Protein AF-A0AAN6HC34-F1 (afdb_monomer_lite)

Structure (mmCIF, N/CA/C/O backbone):
data_AF-A0AAN6HC34-F1
#
_entry.id   AF-A0AAN6HC34-F1
#
loop_
_atom_site.group_PDB
_atom_site.id
_atom_site.type_symbol
_atom_site.label_atom_id
_atom_site.label_alt_id
_atom_site.label_comp_id
_atom_site.label_asym_id
_atom_site.label_entity_id
_atom_site.label_seq_id
_atom_site.pdbx_PDB_ins_code
_atom_site.Cartn_x
_atom_site.Cartn_y
_atom_site.Cartn_z
_atom_site.occupancy
_atom_site.B_iso_or_equiv
_atom_site.auth_seq_id
_atom_site.auth_comp_id
_atom_site.auth_asym_id
_atom_site.auth_atom_id
_atom_site.pdbx_PDB_model_num
ATOM 1 N N . MET A 1 1 ? 6.835 -13.360 6.615 1.00 49.88 1 MET A N 1
ATOM 2 C CA . MET A 1 1 ? 6.034 -12.212 7.095 1.00 49.88 1 MET A CA 1
ATOM 3 C C . MET A 1 1 ? 6.650 -10.932 6.540 1.00 49.88 1 MET A C 1
ATOM 5 O O . MET A 1 1 ? 7.869 -10.906 6.389 1.00 49.88 1 MET A O 1
ATOM 9 N N . LEU A 1 2 ? 5.850 -9.928 6.162 1.00 70.50 2 LEU A N 1
ATOM 10 C CA . LEU A 1 2 ? 6.369 -8.620 5.730 1.00 70.50 2 LEU A CA 1
ATOM 11 C C . LEU A 1 2 ? 7.105 -7.958 6.908 1.00 70.50 2 LEU A C 1
ATOM 13 O O . LEU A 1 2 ? 6.666 -8.105 8.046 1.00 70.50 2 LEU A O 1
ATOM 17 N N . LYS A 1 3 ? 8.223 -7.267 6.662 1.00 84.31 3 LYS A N 1
ATOM 18 C CA . LYS A 1 3 ? 8.920 -6.521 7.721 1.00 84.31 3 LYS A CA 1
ATOM 19 C C . LYS A 1 3 ? 8.107 -5.272 8.084 1.00 84.31 3 LYS A C 1
ATOM 21 O O . LYS A 1 3 ? 7.699 -4.542 7.188 1.00 84.31 3 LYS A O 1
ATOM 26 N N . SER A 1 4 ? 7.914 -5.030 9.379 1.00 84.62 4 SER A N 1
ATOM 27 C CA . SER A 1 4 ? 7.157 -3.889 9.925 1.00 84.62 4 SER A CA 1
ATOM 28 C C . SER A 1 4 ? 8.043 -2.768 10.491 1.00 84.62 4 SER A C 1
ATOM 30 O O . SER A 1 4 ? 7.539 -1.798 11.044 1.00 84.62 4 SER A O 1
ATOM 32 N N . THR A 1 5 ? 9.368 -2.892 10.383 1.00 90.44 5 THR A N 1
ATOM 33 C CA . THR A 1 5 ? 10.340 -1.931 10.929 1.00 90.44 5 THR A CA 1
ATOM 34 C C . THR A 1 5 ? 11.443 -1.689 9.911 1.00 90.44 5 THR A C 1
ATOM 36 O O . THR A 1 5 ? 11.989 -2.656 9.373 1.00 90.44 5 THR A O 1
ATOM 39 N N . ASN A 1 6 ? 11.771 -0.414 9.672 1.00 91.56 6 ASN A N 1
ATOM 40 C CA . ASN A 1 6 ? 12.775 0.035 8.702 1.00 91.56 6 ASN A CA 1
ATOM 41 C C . ASN A 1 6 ? 12.688 -0.722 7.362 1.00 91.56 6 ASN A C 1
ATOM 43 O O . ASN A 1 6 ? 13.639 -1.379 6.925 1.00 91.56 6 ASN A O 1
ATOM 47 N N . TYR A 1 7 ? 11.502 -0.708 6.753 1.00 92.50 7 TYR A N 1
ATOM 48 C CA . TYR A 1 7 ? 11.227 -1.464 5.542 1.00 92.50 7 TYR A CA 1
ATOM 49 C C . TYR A 1 7 ? 10.632 -0.578 4.452 1.00 92.50 7 TYR A C 1
ATOM 51 O O . TYR A 1 7 ? 9.676 0.151 4.691 1.00 92.50 7 TYR A O 1
ATOM 59 N N . THR A 1 8 ? 11.172 -0.691 3.240 1.00 94.94 8 THR A N 1
ATOM 60 C CA . THR A 1 8 ? 10.654 -0.005 2.054 1.00 94.94 8 THR A CA 1
ATOM 61 C C . THR A 1 8 ? 10.136 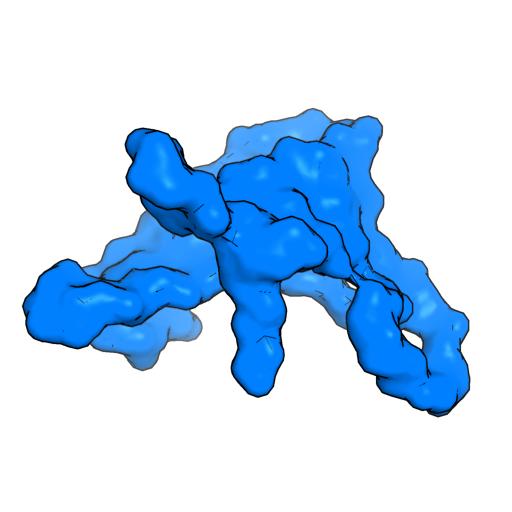-1.029 1.059 1.00 94.94 8 THR A C 1
ATOM 63 O O . THR A 1 8 ? 10.820 -2.003 0.728 1.00 94.94 8 THR A O 1
ATOM 66 N N . ARG A 1 9 ? 8.925 -0.793 0.558 1.00 94.75 9 ARG A N 1
ATOM 67 C CA . ARG A 1 9 ? 8.318 -1.549 -0.531 1.00 94.75 9 ARG A CA 1
ATOM 68 C C . ARG A 1 9 ? 8.154 -0.647 -1.746 1.00 94.75 9 ARG A C 1
ATOM 70 O O . ARG A 1 9 ? 7.263 0.193 -1.773 1.00 94.75 9 ARG A O 1
ATOM 77 N N . THR A 1 10 ? 8.975 -0.880 -2.762 1.00 96.94 10 THR A N 1
ATOM 78 C CA . THR A 1 10 ? 8.842 -0.208 -4.056 1.00 96.94 10 THR A CA 1
ATOM 79 C C . THR A 1 10 ? 7.745 -0.864 -4.889 1.00 96.94 10 THR A C 1
ATOM 81 O O . THR A 1 10 ? 7.721 -2.089 -5.060 1.00 96.94 10 THR A O 1
ATOM 84 N N . ILE A 1 11 ? 6.853 -0.039 -5.424 1.00 97.19 11 ILE A N 1
ATOM 85 C CA . ILE A 1 11 ? 5.790 -0.409 -6.352 1.00 97.19 11 ILE A CA 1
ATOM 86 C C . ILE A 1 11 ? 6.166 0.153 -7.721 1.00 97.19 11 ILE A C 1
ATOM 88 O O . ILE A 1 11 ? 6.006 1.340 -8.007 1.00 97.19 11 ILE A O 1
ATOM 92 N N . TRP A 1 12 ? 6.715 -0.728 -8.552 1.00 97.62 12 TRP A N 1
ATOM 93 C CA . TRP A 1 12 ? 7.062 -0.450 -9.937 1.00 97.62 12 TRP A CA 1
ATOM 94 C C . TRP A 1 12 ? 7.227 -1.768 -10.686 1.00 97.62 12 TRP A C 1
ATOM 96 O O . TRP A 1 12 ? 8.034 -2.610 -10.279 1.00 97.62 12 TRP A O 1
ATOM 106 N N . SER A 1 13 ? 6.498 -1.944 -11.787 1.00 97.12 13 SER A N 1
ATOM 107 C CA . SER A 1 13 ? 6.566 -3.180 -12.568 1.00 97.12 13 SER A CA 1
ATOM 108 C C . SER A 1 13 ? 7.943 -3.326 -13.203 1.00 97.12 13 SER A C 1
ATOM 110 O O . SER A 1 13 ? 8.387 -2.472 -13.968 1.00 97.12 13 SER A O 1
ATOM 112 N N . ARG A 1 14 ? 8.621 -4.432 -12.898 1.00 96.06 14 ARG A N 1
ATOM 113 C CA . ARG A 1 14 ? 9.957 -4.738 -13.411 1.00 96.06 14 ARG A CA 1
ATOM 114 C C . ARG A 1 14 ? 10.059 -6.212 -13.780 1.00 96.06 14 ARG A C 1
ATOM 116 O O . ARG A 1 14 ? 9.795 -7.082 -12.951 1.00 96.06 14 ARG A O 1
ATOM 123 N N . GLY A 1 15 ? 10.507 -6.485 -15.005 1.00 94.56 15 GLY A N 1
ATOM 124 C CA . GLY A 1 15 ? 10.862 -7.836 -15.435 1.00 94.56 15 GLY A CA 1
ATOM 125 C C . GLY A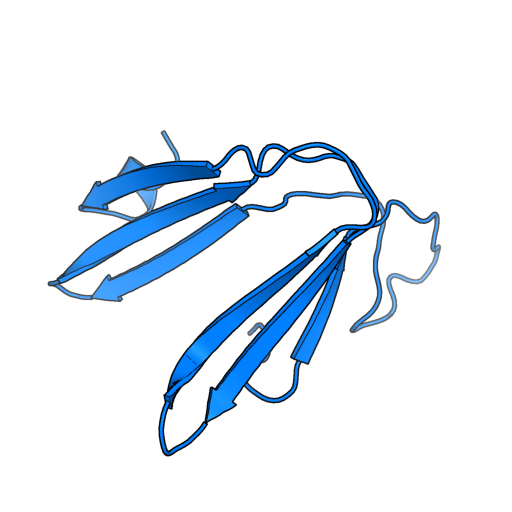 1 15 ? 12.099 -8.328 -14.686 1.00 94.56 15 GLY A C 1
ATOM 126 O O . GLY A 1 15 ? 13.167 -7.729 -14.803 1.00 94.56 15 GLY A O 1
ATOM 127 N N . VAL A 1 16 ? 11.961 -9.394 -13.894 1.00 91.38 16 VAL A N 1
ATOM 128 C CA . VAL A 1 16 ? 13.069 -9.954 -13.110 1.00 91.38 16 VAL A CA 1
ATOM 129 C C . VAL A 1 16 ? 12.979 -11.474 -13.012 1.00 91.38 16 VAL A C 1
ATOM 131 O O . VAL A 1 16 ? 12.117 -12.034 -12.337 1.00 91.38 16 VAL A O 1
ATOM 134 N N . TYR A 1 17 ? 13.910 -12.150 -13.680 1.00 88.69 17 TYR A N 1
ATOM 135 C CA . TYR A 1 17 ? 13.895 -13.605 -13.835 1.00 88.69 17 TYR A CA 1
ATOM 136 C C . TYR A 1 17 ? 13.935 -14.369 -12.496 1.00 88.69 17 TYR A C 1
ATOM 138 O O . TYR A 1 17 ? 13.238 -15.362 -12.334 1.00 88.69 17 TYR A O 1
ATOM 146 N N . THR A 1 18 ? 14.700 -13.887 -11.510 1.00 85.50 18 THR A N 1
ATOM 147 C CA . THR A 1 18 ? 15.050 -14.647 -10.292 1.00 85.50 18 THR A CA 1
ATOM 148 C C . THR A 1 18 ? 14.318 -14.224 -9.010 1.00 85.50 18 THR A C 1
ATOM 150 O O . THR A 1 18 ? 14.795 -14.532 -7.922 1.00 85.50 18 THR A O 1
ATOM 153 N N . VAL A 1 19 ? 13.185 -13.510 -9.110 1.00 90.06 19 VAL A N 1
ATOM 154 C CA . VAL A 1 19 ? 12.346 -13.034 -7.975 1.00 90.06 19 VAL A CA 1
ATOM 155 C C . VAL A 1 19 ? 13.120 -12.661 -6.686 1.00 90.06 19 VAL A C 1
ATOM 157 O O . VAL A 1 19 ? 12.828 -13.184 -5.608 1.00 90.06 19 VAL A O 1
ATOM 160 N N . PRO A 1 20 ? 14.118 -11.757 -6.757 1.00 92.19 20 PRO A N 1
ATOM 161 C CA . PRO A 1 20 ? 14.983 -11.481 -5.620 1.00 92.19 20 PRO A CA 1
ATOM 162 C C . PRO A 1 20 ? 14.209 -10.846 -4.460 1.00 92.19 20 PRO A C 1
ATOM 164 O O . PRO A 1 20 ? 13.450 -9.882 -4.631 1.00 92.19 20 PRO A O 1
ATOM 167 N N . THR A 1 21 ? 14.439 -11.381 -3.261 1.00 90.88 21 THR A N 1
ATOM 168 C CA . THR A 1 21 ? 13.808 -10.931 -2.017 1.00 90.88 21 THR A CA 1
ATOM 169 C C . THR A 1 21 ? 14.048 -9.444 -1.774 1.00 90.88 21 THR A C 1
ATOM 171 O O . THR A 1 21 ? 15.163 -8.951 -1.908 1.00 90.88 21 THR A O 1
ATOM 174 N N . GLY A 1 22 ? 12.998 -8.728 -1.367 1.00 89.25 22 GLY A N 1
ATOM 175 C CA . GLY A 1 22 ? 13.095 -7.313 -0.996 1.00 89.25 22 GLY A CA 1
ATOM 176 C C . GLY A 1 22 ? 13.106 -6.337 -2.173 1.00 89.25 22 GLY A C 1
ATOM 177 O O . GLY A 1 22 ? 13.302 -5.150 -1.952 1.00 89.25 22 GLY A O 1
ATOM 178 N N . THR A 1 23 ? 12.863 -6.805 -3.398 1.00 93.06 23 THR A N 1
ATOM 179 C CA . THR A 1 23 ? 12.817 -5.947 -4.590 1.00 93.06 23 THR A CA 1
ATOM 180 C C . THR A 1 23 ? 11.414 -5.872 -5.193 1.00 93.06 23 THR A C 1
ATOM 182 O O . THR A 1 23 ? 10.554 -6.714 -4.915 1.00 93.06 23 THR A O 1
ATOM 185 N N . ASN A 1 24 ? 11.174 -4.860 -6.025 1.00 94.75 24 ASN A N 1
ATOM 186 C CA . ASN A 1 24 ? 9.974 -4.765 -6.848 1.00 94.75 24 ASN 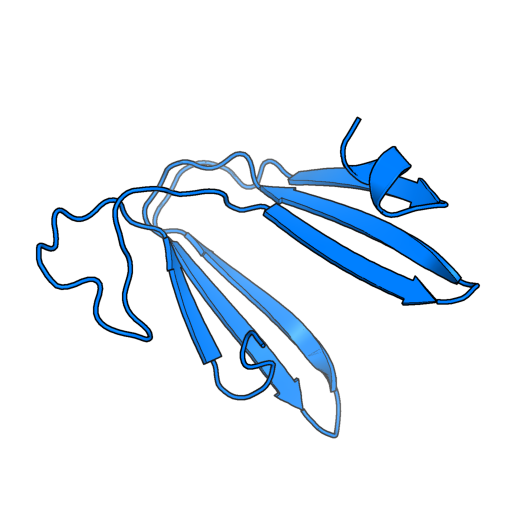A CA 1
ATOM 187 C C . ASN A 1 24 ? 9.970 -5.831 -7.958 1.00 94.75 24 ASN A C 1
ATOM 189 O O . ASN A 1 24 ? 11.014 -6.184 -8.521 1.00 94.75 24 ASN A O 1
ATOM 193 N N . LEU A 1 25 ? 8.780 -6.345 -8.260 1.00 95.06 25 LEU A N 1
ATOM 194 C CA . LEU A 1 25 ? 8.555 -7.443 -9.203 1.00 95.06 25 LEU A CA 1
ATOM 195 C C . LEU A 1 25 ? 7.541 -7.003 -10.278 1.00 95.06 25 LEU A C 1
ATOM 197 O O . LEU A 1 25 ? 7.482 -5.836 -10.647 1.00 95.06 25 LEU A O 1
ATOM 201 N N . TYR A 1 26 ? 6.751 -7.937 -10.799 1.00 95.75 26 TYR A N 1
ATOM 202 C CA . TYR A 1 26 ? 5.879 -7.736 -11.956 1.00 95.75 26 TYR A CA 1
ATOM 203 C C . TYR A 1 26 ? 4.618 -6.907 -11.673 1.00 95.75 26 TYR A C 1
ATOM 205 O O . TYR A 1 26 ? 4.220 -6.095 -12.506 1.00 95.75 26 TYR A O 1
ATOM 213 N N . GLY A 1 27 ? 3.983 -7.126 -10.519 1.00 95.00 27 GLY A N 1
ATOM 214 C CA . GLY A 1 27 ? 2.672 -6.568 -10.183 1.00 95.00 27 GLY A CA 1
ATOM 215 C C . GLY A 1 27 ? 2.729 -5.475 -9.121 1.00 95.00 27 GLY A C 1
ATOM 216 O O . GLY A 1 27 ? 3.590 -5.493 -8.240 1.00 95.00 27 GLY A O 1
ATOM 217 N N . ASN A 1 28 ? 1.755 -4.568 -9.192 1.00 97.06 28 ASN A N 1
ATOM 218 C CA . ASN A 1 28 ? 1.638 -3.386 -8.348 1.00 97.06 28 ASN A CA 1
ATOM 219 C C . ASN A 1 28 ? 0.221 -3.329 -7.771 1.00 97.06 28 ASN A C 1
ATOM 221 O O . ASN A 1 28 ? -0.738 -3.153 -8.517 1.00 97.06 28 ASN A O 1
ATOM 225 N N . HIS A 1 29 ? 0.090 -3.472 -6.453 1.00 96.94 29 HIS A N 1
ATOM 226 C CA . HIS A 1 29 ? -1.196 -3.396 -5.758 1.00 96.94 29 HIS A CA 1
ATOM 227 C C . HIS A 1 29 ? -1.034 -2.507 -4.518 1.00 96.94 29 HIS A C 1
ATOM 229 O O . HIS A 1 29 ? -0.642 -3.019 -3.468 1.00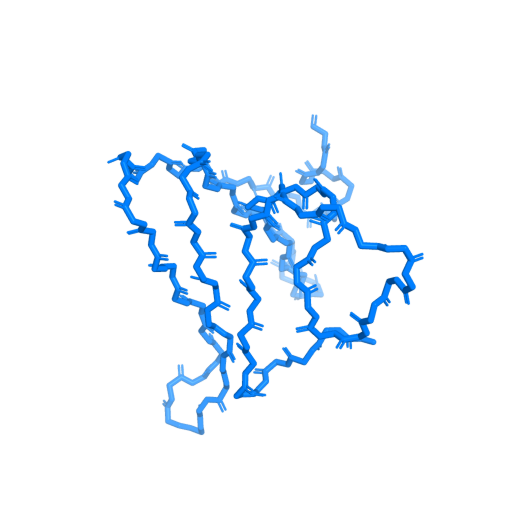 96.94 29 HIS A O 1
ATOM 235 N N . PRO A 1 30 ? -1.275 -1.185 -4.620 1.00 97.12 30 PRO A N 1
ATOM 236 C CA . PRO A 1 30 ? -1.164 -0.242 -3.502 1.00 97.12 30 PRO A CA 1
ATOM 237 C C . PRO A 1 30 ? -2.326 -0.378 -2.498 1.00 97.12 30 PRO A C 1
ATOM 239 O O . PRO A 1 30 ? -3.078 0.559 -2.247 1.00 97.12 30 PRO A O 1
ATOM 242 N N . ILE A 1 31 ? -2.502 -1.577 -1.943 1.00 96.69 31 ILE A N 1
ATOM 243 C CA . ILE A 1 31 ? -3.527 -1.918 -0.957 1.00 96.69 31 ILE A CA 1
ATOM 244 C C . ILE A 1 31 ? -2.883 -2.639 0.225 1.00 96.69 31 ILE A C 1
ATOM 246 O O . ILE A 1 31 ? -2.051 -3.530 0.043 1.00 96.69 31 ILE A O 1
ATOM 250 N N . TYR A 1 32 ? -3.287 -2.284 1.443 1.00 94.69 32 TYR A N 1
ATOM 251 C CA . TYR A 1 32 ? -2.950 -3.052 2.638 1.00 94.69 32 TYR A CA 1
ATOM 252 C C . TYR A 1 32 ? -4.203 -3.405 3.432 1.00 94.69 32 TYR A C 1
ATOM 254 O O . TYR A 1 32 ? -5.215 -2.710 3.376 1.00 94.69 32 TYR A O 1
ATOM 262 N N . PHE A 1 33 ? -4.101 -4.489 4.198 1.00 94.94 33 PHE A N 1
ATOM 263 C CA . PHE A 1 33 ? -5.113 -4.940 5.145 1.00 94.94 33 PHE A CA 1
ATOM 264 C C . PHE A 1 33 ? -4.515 -4.872 6.544 1.00 94.94 33 PHE A C 1
ATOM 266 O O . PHE A 1 33 ? -3.403 -5.351 6.768 1.00 94.94 33 PHE A O 1
ATOM 273 N N . ARG A 1 34 ? -5.260 -4.314 7.498 1.00 92.50 34 ARG A N 1
ATOM 274 C CA . ARG A 1 34 ? -4.875 -4.286 8.909 1.00 92.50 34 ARG A CA 1
ATOM 275 C C . ARG A 1 34 ? -5.942 -4.973 9.745 1.00 92.50 34 ARG A C 1
ATOM 277 O O . ARG A 1 34 ? -7.062 -4.479 9.899 1.00 92.50 34 ARG A O 1
ATOM 284 N N . HIS A 1 35 ? -5.562 -6.120 10.291 1.00 93.00 35 HIS A N 1
ATOM 285 C CA . HIS A 1 35 ? -6.376 -6.920 11.193 1.00 93.00 35 HIS A CA 1
ATOM 286 C C . HIS A 1 35 ? -6.011 -6.595 12.645 1.00 93.00 35 HIS A C 1
ATOM 288 O O . HIS A 1 35 ? -4.834 -6.606 12.998 1.00 93.00 35 HIS A O 1
ATOM 294 N N . ARG A 1 36 ? -7.006 -6.285 13.481 1.00 92.00 36 ARG A N 1
ATOM 295 C CA . ARG A 1 36 ? -6.817 -5.897 14.891 1.00 92.00 36 ARG A CA 1
ATOM 296 C C . ARG A 1 36 ? -7.521 -6.861 15.856 1.00 92.00 36 ARG A C 1
ATOM 298 O O . ARG A 1 36 ? -8.018 -6.435 16.895 1.00 92.00 36 ARG A O 1
ATOM 305 N N . GLY A 1 37 ? -7.585 -8.148 15.504 1.00 91.38 37 GLY A N 1
ATOM 306 C CA . GLY A 1 37 ? -8.292 -9.160 16.291 1.00 91.38 37 GLY A CA 1
ATOM 307 C C . GLY A 1 37 ? -9.777 -8.822 16.415 1.00 91.38 37 GLY A C 1
ATOM 308 O O . GLY A 1 37 ? -10.423 -8.475 15.422 1.00 91.38 37 GLY A O 1
ATOM 309 N N . ASP A 1 38 ? -10.287 -8.850 17.645 1.00 93.06 38 ASP A N 1
ATOM 310 C CA . ASP A 1 38 ? -11.694 -8.572 17.965 1.00 93.06 38 ASP A CA 1
ATOM 311 C C . ASP A 1 38 ? -12.119 -7.127 17.650 1.00 93.06 38 ASP A C 1
ATOM 313 O O . ASP A 1 38 ? -13.303 -6.850 17.476 1.00 93.06 38 ASP A O 1
ATOM 317 N N . LEU A 1 39 ? -11.160 -6.203 17.490 1.00 94.12 39 LEU A N 1
ATOM 318 C CA . LEU A 1 39 ? -11.423 -4.818 17.071 1.00 94.12 39 LEU A CA 1
ATOM 319 C C . LEU A 1 39 ? -11.719 -4.689 15.564 1.00 94.12 39 LEU A C 1
ATOM 321 O O . LEU A 1 39 ? -11.918 -3.583 15.055 1.00 94.12 39 LEU A O 1
ATOM 325 N N . GLY A 1 40 ? -11.721 -5.806 14.835 1.00 95.44 40 GLY A N 1
ATOM 326 C CA . GLY A 1 40 ? -12.074 -5.877 13.425 1.00 95.44 40 GLY A CA 1
ATOM 327 C C . GLY A 1 40 ? -10.918 -5.597 12.463 1.00 95.44 40 GLY A C 1
ATOM 328 O O . GLY A 1 40 ? -9.753 -5.416 12.830 1.00 95.44 40 GLY A O 1
ATOM 329 N N . SER A 1 41 ? -11.261 -5.592 11.178 1.00 97.00 41 SER A N 1
ATOM 330 C CA . SER A 1 41 ? -10.334 -5.445 10.054 1.00 97.00 41 SER A CA 1
ATOM 331 C C . SER A 1 41 ? -10.738 -4.267 9.182 1.00 97.00 41 SER A C 1
ATOM 333 O O . SER A 1 41 ? -11.922 -3.976 9.028 1.00 97.00 41 SER A O 1
ATOM 335 N N . HIS A 1 42 ? -9.753 -3.608 8.589 1.00 96.75 42 HIS A N 1
ATOM 336 C CA . HIS A 1 42 ? -9.973 -2.632 7.527 1.00 96.75 42 HIS A CA 1
ATOM 337 C C . HIS A 1 42 ? -8.888 -2.777 6.467 1.00 96.75 42 HIS A C 1
ATOM 339 O O . HIS A 1 42 ? -7.846 -3.394 6.715 1.00 96.75 42 HIS A O 1
ATOM 345 N N . GLY A 1 43 ? -9.140 -2.198 5.303 1.00 97.06 43 GLY A N 1
ATOM 346 C CA . GLY A 1 43 ? -8.161 -2.047 4.242 1.00 97.06 43 GLY A CA 1
ATOM 347 C C . GLY A 1 43 ? -8.088 -0.601 3.788 1.00 97.06 43 GLY A C 1
ATOM 348 O O . GLY A 1 43 ? -9.047 0.156 3.938 1.00 97.06 43 GLY A O 1
ATOM 349 N N . VAL A 1 44 ? -6.946 -0.218 3.237 1.00 97.38 44 VAL A N 1
ATOM 350 C CA . VAL A 1 44 ? -6.793 1.066 2.553 1.00 97.38 44 VAL A CA 1
ATOM 351 C C . VAL A 1 44 ? -6.178 0.794 1.197 1.00 97.38 44 VAL A C 1
ATOM 353 O O . VAL A 1 44 ? -5.148 0.124 1.109 1.00 97.38 44 VAL A O 1
ATOM 356 N N . PHE A 1 45 ? -6.823 1.312 0.160 1.00 98.06 45 PHE A N 1
ATOM 357 C CA . PHE A 1 45 ? -6.357 1.258 -1.216 1.00 98.06 45 PHE A CA 1
ATOM 358 C C . PHE A 1 45 ? -6.053 2.672 -1.705 1.00 98.06 45 PHE A C 1
ATOM 360 O O . PHE A 1 45 ? -6.881 3.568 -1.561 1.00 98.06 45 PHE A O 1
ATOM 367 N N . LEU A 1 46 ? -4.865 2.863 -2.272 1.00 98.50 46 LEU A N 1
ATOM 368 C CA . LEU A 1 46 ? -4.489 4.079 -2.980 1.00 98.50 46 LEU A CA 1
ATOM 369 C C . LEU A 1 46 ? -4.615 3.824 -4.487 1.00 98.50 46 LEU A C 1
ATOM 371 O O . LEU A 1 46 ? -3.808 3.093 -5.066 1.00 98.50 46 LEU A O 1
ATOM 375 N N . LEU A 1 47 ? -5.610 4.440 -5.129 1.00 98.44 47 LEU A N 1
ATOM 376 C CA . LEU A 1 47 ? -5.803 4.364 -6.576 1.00 98.44 47 LEU A CA 1
ATOM 377 C C . LEU A 1 47 ? -4.797 5.284 -7.281 1.00 98.44 47 LEU A C 1
ATOM 379 O O . LEU A 1 47 ? -5.102 6.391 -7.714 1.00 98.44 47 LEU A O 1
ATOM 383 N N . ASN A 1 48 ? -3.553 4.819 -7.364 1.00 98.38 48 ASN A N 1
ATOM 384 C CA . ASN A 1 48 ? -2.461 5.526 -8.017 1.00 98.38 48 ASN A CA 1
ATOM 385 C C . ASN A 1 48 ? -1.530 4.516 -8.708 1.00 98.38 48 ASN A C 1
ATOM 387 O O . ASN A 1 48 ? -1.143 3.506 -8.121 1.00 98.38 48 ASN A O 1
ATOM 391 N N . SER A 1 49 ? -1.198 4.775 -9.974 1.00 98.00 49 SER A N 1
ATOM 392 C CA . SER A 1 49 ? -0.379 3.890 -10.814 1.00 98.00 49 SER A CA 1
ATOM 393 C C . SER A 1 49 ? 1.040 4.408 -11.055 1.00 98.00 49 SER A C 1
ATOM 395 O O . SER A 1 49 ? 1.801 3.784 -11.796 1.00 98.00 49 SER A O 1
ATOM 397 N N . ASN A 1 50 ? 1.398 5.564 -10.496 1.00 98.56 50 ASN A N 1
ATOM 398 C CA . ASN A 1 50 ? 2.741 6.112 -10.607 1.00 98.56 50 ASN A CA 1
ATOM 399 C C . ASN A 1 50 ? 3.721 5.279 -9.769 1.00 98.56 50 ASN A C 1
ATOM 401 O O . ASN A 1 50 ? 3.337 4.599 -8.816 1.00 98.56 50 ASN A O 1
ATOM 405 N N . ALA A 1 51 ? 5.006 5.339 -10.128 1.00 98.38 51 ALA A N 1
ATOM 406 C CA . ALA A 1 51 ? 6.053 4.729 -9.319 1.00 98.38 51 ALA A CA 1
ATOM 407 C C . ALA A 1 51 ? 6.005 5.300 -7.896 1.00 98.38 51 ALA A C 1
ATOM 409 O O . ALA A 1 51 ? 5.922 6.520 -7.716 1.00 98.38 51 ALA A O 1
ATOM 410 N N . MET A 1 52 ? 6.053 4.414 -6.904 1.00 98.50 52 MET A N 1
ATOM 411 C CA . MET A 1 52 ? 6.001 4.818 -5.505 1.00 98.50 52 MET A CA 1
ATOM 412 C C . MET A 1 52 ? 6.806 3.901 -4.593 1.00 98.50 52 MET A C 1
ATOM 414 O O . MET A 1 52 ? 6.970 2.711 -4.867 1.00 98.50 52 MET A O 1
ATOM 418 N N . ASP A 1 53 ? 7.232 4.462 -3.469 1.00 97.94 53 ASP A N 1
ATOM 419 C CA . ASP A 1 53 ? 7.736 3.722 -2.321 1.00 97.94 53 ASP A CA 1
ATOM 420 C C . ASP A 1 53 ? 6.726 3.789 -1.176 1.00 97.94 53 ASP A C 1
ATOM 422 O O . ASP A 1 53 ? 6.170 4.845 -0.871 1.00 97.94 53 ASP A O 1
ATOM 426 N N . ILE A 1 54 ? 6.521 2.651 -0.515 1.00 96.25 54 ILE A N 1
ATOM 427 C CA . ILE A 1 54 ? 5.807 2.560 0.757 1.00 96.25 54 ILE A CA 1
ATOM 428 C C . ILE A 1 54 ? 6.843 2.294 1.841 1.00 96.25 54 ILE A C 1
ATOM 430 O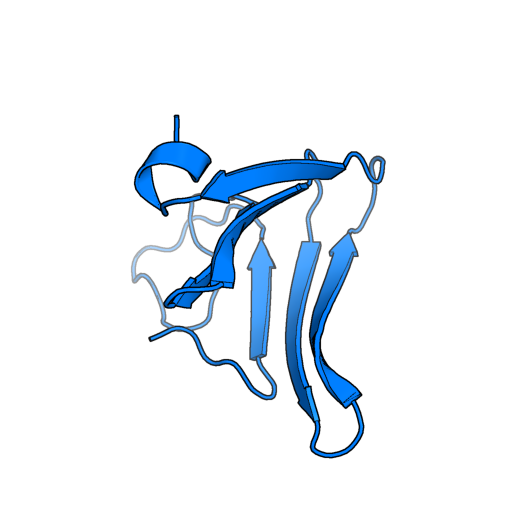 O . ILE A 1 54 ? 7.438 1.212 1.878 1.00 96.25 54 ILE A O 1
ATOM 434 N N . LYS A 1 55 ? 7.063 3.264 2.729 1.00 95.44 55 LYS A N 1
ATOM 435 C CA . LYS A 1 55 ? 7.902 3.066 3.915 1.00 95.44 55 LYS A CA 1
ATOM 436 C C . LYS A 1 55 ? 7.036 2.587 5.068 1.00 95.44 55 LYS A C 1
ATOM 438 O O . LYS A 1 55 ? 6.018 3.195 5.378 1.00 95.44 55 LYS A O 1
ATOM 443 N N . ILE A 1 56 ? 7.458 1.498 5.695 1.00 93.56 56 ILE A N 1
ATOM 444 C CA . ILE A 1 56 ? 6.810 0.875 6.843 1.00 93.56 56 ILE A CA 1
ATOM 445 C C . ILE A 1 56 ? 7.803 0.912 7.993 1.00 93.56 56 ILE A C 1
ATOM 447 O O . ILE A 1 56 ? 8.943 0.441 7.874 1.00 93.56 56 ILE A O 1
ATOM 451 N N . ASN A 1 57 ? 7.372 1.475 9.113 1.00 92.88 57 ASN A N 1
ATOM 452 C CA . ASN A 1 57 ? 8.189 1.511 10.306 1.00 92.88 57 ASN A CA 1
ATOM 453 C C . ASN A 1 57 ? 7.339 1.404 11.569 1.00 92.88 57 ASN A C 1
ATOM 455 O O . ASN A 1 57 ? 6.138 1.662 11.559 1.00 92.88 57 ASN A O 1
ATOM 459 N N . ASN A 1 58 ? 8.002 1.043 12.661 1.00 90.25 58 ASN A N 1
ATOM 460 C CA . ASN A 1 58 ? 7.423 1.006 13.991 1.00 90.25 58 ASN A CA 1
ATOM 461 C C . ASN A 1 58 ? 8.405 1.704 14.930 1.00 90.25 58 ASN A C 1
ATOM 463 O O . ASN A 1 58 ? 9.469 1.156 15.232 1.00 90.25 58 ASN A O 1
ATOM 467 N N . ALA A 1 59 ? 8.087 2.941 15.303 1.00 82.31 59 ALA A N 1
ATOM 468 C CA . ALA A 1 59 ? 8.891 3.723 16.229 1.00 82.31 59 ALA A CA 1
ATOM 469 C C . ALA A 1 59 ? 8.294 3.617 17.635 1.00 82.31 59 ALA A C 1
ATOM 471 O O . ALA A 1 59 ? 7.081 3.700 17.805 1.00 82.31 59 ALA A O 1
ATOM 472 N N . ALA A 1 60 ? 9.145 3.491 18.657 1.00 72.50 60 ALA A N 1
ATOM 473 C CA . ALA A 1 60 ? 8.691 3.383 20.046 1.00 72.50 60 ALA A CA 1
ATOM 474 C C . ALA A 1 60 ? 7.845 4.589 20.507 1.00 72.50 60 ALA A C 1
ATOM 476 O O . ALA A 1 60 ? 7.008 4.434 21.389 1.00 72.50 60 ALA A O 1
ATOM 477 N N . ALA A 1 61 ? 8.056 5.767 19.907 1.00 76.19 61 ALA A N 1
ATOM 478 C CA . ALA A 1 61 ? 7.310 6.988 20.210 1.00 76.19 61 ALA A CA 1
ATOM 479 C C . ALA A 1 61 ? 5.995 7.119 19.416 1.00 76.19 61 ALA A C 1
ATOM 481 O O . ALA A 1 61 ? 5.003 7.589 19.966 1.00 76.19 61 ALA A O 1
ATOM 482 N N . ASP A 1 62 ? 5.976 6.673 18.154 1.00 72.75 62 ASP A N 1
ATOM 483 C CA . ASP A 1 62 ? 4.912 7.010 17.190 1.00 72.75 62 ASP A CA 1
ATOM 484 C C . ASP A 1 62 ? 4.048 5.804 16.780 1.00 72.75 62 ASP A C 1
ATOM 486 O O . ASP A 1 62 ? 3.055 5.942 16.064 1.00 72.75 62 ASP A O 1
ATOM 490 N N . GLY A 1 63 ? 4.412 4.604 17.237 1.00 85.75 63 GLY A N 1
ATOM 491 C CA . GLY A 1 63 ? 3.776 3.353 16.844 1.00 85.75 63 GLY A CA 1
ATOM 492 C C . GLY A 1 63 ? 4.095 2.941 15.404 1.00 85.75 63 GLY A C 1
ATOM 493 O O . GLY A 1 63 ? 5.076 3.377 14.796 1.00 85.75 63 GLY A O 1
ATOM 494 N N . GLU A 1 64 ? 3.274 2.038 14.867 1.00 89.44 64 GLU A N 1
ATOM 495 C CA . GLU A 1 64 ? 3.380 1.560 13.486 1.00 89.44 64 GLU A CA 1
ATOM 496 C C . GLU A 1 64 ? 2.733 2.552 12.511 1.00 89.44 64 GLU A C 1
ATOM 498 O O . GLU A 1 64 ? 1.555 2.893 12.659 1.00 89.44 64 GLU A O 1
ATOM 503 N N . TYR A 1 65 ? 3.482 2.959 11.486 1.00 91.12 65 TYR A N 1
ATOM 504 C CA . TYR A 1 65 ? 3.015 3.871 10.445 1.00 91.12 65 TYR A CA 1
ATOM 505 C C . TYR A 1 65 ? 3.434 3.420 9.042 1.00 91.12 65 TYR A C 1
ATOM 507 O O . TYR A 1 65 ? 4.380 2.648 8.854 1.00 91.12 65 TYR A O 1
ATOM 515 N N . LEU A 1 66 ? 2.699 3.930 8.051 1.00 92.94 66 LEU A N 1
ATOM 516 C CA . LEU A 1 66 ? 2.979 3.768 6.629 1.00 92.94 66 LEU A CA 1
ATOM 517 C C . LEU A 1 66 ? 3.056 5.145 5.964 1.00 92.94 66 LEU A C 1
ATOM 519 O O . LEU A 1 66 ? 2.173 5.977 6.160 1.00 92.94 66 LEU A O 1
ATOM 523 N N . GLU A 1 67 ? 4.084 5.359 5.150 1.00 95.62 67 GLU A N 1
ATOM 524 C CA . GLU A 1 67 ? 4.288 6.581 4.368 1.00 95.62 67 GLU A CA 1
ATOM 525 C C . GLU A 1 67 ? 4.287 6.237 2.873 1.00 95.62 67 GLU A C 1
ATOM 527 O O . GLU A 1 67 ? 5.063 5.385 2.432 1.00 95.62 67 GLU A O 1
ATOM 532 N N . TYR A 1 68 ? 3.419 6.897 2.101 1.00 97.25 68 TYR A N 1
ATOM 533 C CA . TYR A 1 68 ? 3.349 6.770 0.644 1.00 97.25 68 TYR A CA 1
ATOM 534 C C . TYR A 1 68 ? 4.148 7.892 -0.015 1.00 97.25 68 TYR A C 1
ATOM 536 O O . TYR A 1 68 ? 3.827 9.066 0.153 1.00 97.25 68 TYR A O 1
ATOM 544 N N . ILE A 1 69 ? 5.150 7.529 -0.811 1.00 98.06 69 ILE A N 1
ATOM 545 C CA . ILE A 1 69 ? 5.973 8.468 -1.575 1.00 98.06 69 ILE A CA 1
ATOM 546 C C . ILE A 1 69 ? 5.749 8.159 -3.049 1.00 98.06 69 ILE A C 1
ATOM 548 O O . ILE A 1 69 ? 6.376 7.256 -3.596 1.00 98.06 69 ILE A O 1
ATOM 552 N N . THR A 1 70 ? 4.817 8.873 -3.680 1.00 98.00 70 THR A N 1
ATOM 553 C CA . THR A 1 70 ? 4.500 8.718 -5.107 1.00 98.00 70 THR A CA 1
ATOM 554 C C . THR A 1 70 ? 5.163 9.807 -5.945 1.00 98.00 70 THR A C 1
ATOM 556 O O . THR A 1 70 ? 5.234 10.962 -5.528 1.00 98.00 70 THR A O 1
ATOM 559 N N . LEU A 1 71 ? 5.638 9.452 -7.142 1.00 98.31 71 LEU A N 1
ATOM 560 C CA . LEU A 1 71 ? 6.240 10.403 -8.084 1.00 98.31 71 LEU A CA 1
ATOM 561 C C . LEU A 1 71 ? 5.210 11.232 -8.873 1.00 98.31 71 LEU A C 1
ATOM 563 O O . LEU A 1 71 ? 5.600 12.082 -9.671 1.00 98.31 71 LEU A O 1
ATOM 567 N N . GLY A 1 72 ? 3.906 10.991 -8.704 1.00 98.25 72 GLY A N 1
ATOM 568 C CA . GLY A 1 72 ? 2.874 11.767 -9.391 1.00 98.25 72 GLY A CA 1
ATOM 569 C C . GLY A 1 72 ? 1.454 11.241 -9.199 1.00 98.25 72 GLY A C 1
ATOM 570 O O . GLY A 1 72 ? 1.184 10.409 -8.331 1.00 98.25 72 GLY A O 1
ATOM 571 N N . GLY A 1 73 ? 0.545 11.736 -10.040 1.00 97.44 73 GLY A N 1
ATOM 572 C CA . GLY A 1 73 ? -0.879 11.417 -9.970 1.00 97.44 73 GLY A CA 1
ATOM 573 C C . GLY A 1 73 ? -1.593 12.212 -8.878 1.00 97.44 73 GLY A C 1
ATOM 574 O O . GLY A 1 73 ? -1.194 13.325 -8.541 1.00 97.44 73 GLY A O 1
ATOM 575 N N . VAL A 1 74 ? -2.660 11.631 -8.336 1.00 98.25 74 VAL A N 1
ATOM 576 C CA . VAL A 1 74 ? -3.435 12.190 -7.222 1.00 98.25 74 VAL A CA 1
ATOM 577 C C . VAL A 1 74 ? -3.429 11.231 -6.035 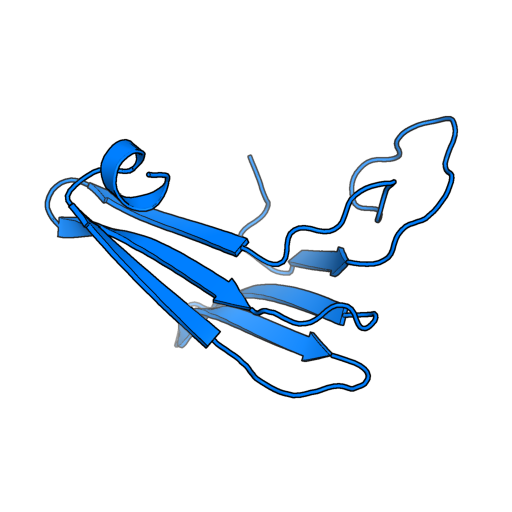1.00 98.25 74 VAL A C 1
ATOM 579 O O . VAL A 1 74 ? -3.130 10.041 -6.177 1.00 98.25 74 VAL A O 1
ATOM 582 N N . LEU A 1 75 ? -3.756 11.756 -4.858 1.00 98.06 75 LEU A N 1
ATOM 583 C CA . LEU A 1 75 ? -3.976 10.964 -3.653 1.00 98.06 75 LEU A CA 1
ATOM 584 C C . LEU A 1 75 ? -5.456 10.570 -3.568 1.00 98.06 75 LEU A C 1
ATOM 586 O O . LEU A 1 75 ? -6.235 11.237 -2.893 1.00 98.06 75 LEU A O 1
ATOM 590 N N . ASP A 1 76 ? -5.838 9.514 -4.288 1.00 98.50 76 ASP A N 1
ATOM 591 C CA . ASP A 1 76 ? -7.203 8.970 -4.289 1.00 98.50 76 ASP A CA 1
ATOM 592 C C . ASP A 1 76 ? -7.288 7.719 -3.396 1.00 98.50 76 ASP A C 1
ATOM 594 O O . ASP A 1 76 ? -6.878 6.622 -3.785 1.00 98.50 76 ASP A O 1
ATOM 598 N N . PHE A 1 77 ? -7.746 7.905 -2.155 1.00 98.31 77 PHE A N 1
ATOM 599 C CA . PHE A 1 77 ? -7.781 6.861 -1.131 1.00 98.31 77 PHE A CA 1
ATOM 600 C C . PHE A 1 77 ? -9.183 6.285 -0.929 1.00 98.31 77 PHE A C 1
ATOM 602 O O . PHE A 1 77 ? -10.143 7.009 -0.672 1.00 98.31 77 PHE A O 1
ATOM 609 N N . TYR A 1 78 ? -9.257 4.956 -0.879 1.00 98.12 78 TYR A N 1
ATOM 610 C CA . TYR A 1 78 ? -10.452 4.196 -0.530 1.00 98.12 78 TYR A CA 1
ATOM 611 C C . TYR A 1 78 ? -10.233 3.504 0.815 1.00 98.12 78 TYR A C 1
ATOM 613 O O . TYR A 1 78 ? -9.327 2.680 0.965 1.00 98.12 78 TYR A O 1
ATOM 621 N N . SER A 1 79 ? -11.073 3.835 1.798 1.00 96.75 79 SER A N 1
ATOM 622 C CA . SER A 1 79 ? -11.106 3.158 3.099 1.00 96.75 79 SER A CA 1
ATOM 623 C C . SER A 1 79 ? -12.155 2.048 3.080 1.00 96.75 79 SER A C 1
ATOM 625 O O . SER A 1 79 ? -13.347 2.314 2.957 1.00 96.75 79 SER A O 1
ATOM 627 N N . LEU A 1 80 ? -11.710 0.802 3.218 1.00 97.12 80 LEU A N 1
ATOM 628 C CA . LEU A 1 80 ? -12.542 -0.399 3.161 1.00 97.12 80 LEU A CA 1
ATOM 629 C C . LEU A 1 80 ? -12.838 -0.870 4.589 1.00 97.12 80 LEU A C 1
ATOM 631 O O . LEU A 1 80 ? -11.954 -1.382 5.284 1.00 97.12 80 LEU A O 1
ATOM 635 N N . ALA A 1 81 ? -14.073 -0.679 5.047 1.00 93.81 81 ALA A N 1
ATOM 636 C CA . ALA A 1 81 ? -14.500 -1.098 6.379 1.00 93.81 81 ALA A CA 1
ATOM 637 C C . ALA A 1 81 ? -14.911 -2.582 6.393 1.00 93.81 81 ALA A C 1
ATOM 639 O O . ALA A 1 81 ? -15.730 -3.019 5.587 1.00 93.81 81 ALA A O 1
ATOM 640 N N . GLY A 1 82 ? -14.348 -3.359 7.325 1.00 86.56 82 GLY A N 1
ATOM 641 C CA . GLY A 1 82 ? -14.737 -4.748 7.577 1.00 86.56 82 GLY A CA 1
ATOM 642 C C . GLY A 1 82 ? -15.989 -4.883 8.454 1.00 86.56 82 GLY A C 1
ATOM 643 O O . GLY A 1 82 ? -16.716 -3.921 8.693 1.00 86.56 82 GLY A O 1
ATOM 644 N N . PRO A 1 83 ? -16.214 -6.094 8.995 1.00 93.50 83 PRO A N 1
ATOM 645 C CA . PRO A 1 83 ? -15.442 -6.379 10.212 1.00 93.50 83 PRO A CA 1
ATOM 646 C C . PRO A 1 83 ? -14.383 -7.478 10.066 1.00 93.50 83 PRO A C 1
ATOM 648 O O . PRO A 1 83 ? -13.372 -7.441 10.766 1.00 93.50 83 PRO A O 1
ATOM 651 N N . SER A 1 84 ? -14.562 -8.435 9.153 1.00 95.75 84 SER A N 1
ATOM 652 C CA . SER A 1 84 ? -13.612 -9.538 8.948 1.00 95.75 84 SER A CA 1
ATOM 653 C C . SER A 1 84 ? -12.702 -9.295 7.736 1.00 95.75 84 SER A C 1
ATOM 655 O O . SER A 1 84 ? -13.082 -8.534 6.845 1.00 95.75 84 SER A O 1
ATOM 657 N N . PRO A 1 85 ? -11.533 -9.960 7.640 1.00 94.94 85 PRO A N 1
ATOM 658 C CA . PRO A 1 85 ? -10.662 -9.842 6.467 1.00 94.94 85 PRO A CA 1
ATOM 659 C C . PRO A 1 85 ? -11.374 -10.184 5.152 1.00 94.94 85 PRO A C 1
ATOM 661 O O . PRO A 1 85 ? -11.149 -9.526 4.144 1.00 94.94 85 PRO A O 1
ATOM 664 N N . VAL A 1 86 ? -12.292 -11.159 5.185 1.00 96.50 86 VAL A N 1
ATOM 665 C CA . VAL A 1 86 ? -13.125 -11.532 4.030 1.00 96.50 86 VAL A CA 1
ATOM 666 C C . VAL A 1 86 ? -14.039 -10.381 3.620 1.00 96.50 86 VAL A C 1
ATOM 668 O O . VAL A 1 86 ? -14.140 -10.080 2.440 1.00 96.50 86 VAL A O 1
ATOM 671 N N . ARG A 1 87 ? -14.672 -9.703 4.586 1.00 96.88 87 ARG A N 1
ATOM 672 C CA . ARG A 1 87 ? -15.574 -8.574 4.311 1.00 96.88 87 ARG A CA 1
ATOM 673 C C . ARG A 1 87 ? -14.852 -7.353 3.747 1.00 96.88 87 ARG A C 1
ATOM 675 O O . ARG A 1 87 ? -15.474 -6.602 3.017 1.00 96.88 87 ARG A O 1
ATOM 682 N N . VAL A 1 88 ? -13.573 -7.163 4.075 1.00 96.94 88 VAL A N 1
ATOM 683 C CA . VAL A 1 88 ? -12.740 -6.098 3.488 1.00 96.94 88 VAL A CA 1
ATOM 684 C C . VAL A 1 88 ? -12.374 -6.406 2.027 1.00 96.94 88 VAL A C 1
ATOM 686 O O . VAL A 1 88 ? -12.123 -5.483 1.262 1.00 96.94 88 VAL A O 1
ATOM 689 N N . ALA A 1 89 ? -12.315 -7.686 1.642 1.00 95.12 89 ALA A N 1
ATOM 690 C CA . ALA A 1 89 ? -11.884 -8.128 0.313 1.00 95.12 89 ALA A CA 1
ATOM 691 C C . ALA A 1 89 ? -13.022 -8.309 -0.714 1.00 95.12 89 ALA A C 1
ATOM 693 O O . ALA A 1 89 ? -12.724 -8.583 -1.876 1.00 95.12 89 ALA A O 1
ATOM 694 N N . GLN A 1 90 ? -14.286 -8.228 -0.284 1.00 93.44 90 GLN A N 1
ATOM 695 C CA . GLN A 1 90 ? -15.481 -8.308 -1.138 1.00 93.44 90 GLN A CA 1
ATOM 696 C C . GLN A 1 90 ? -15.770 -6.972 -1.815 1.00 93.44 90 GLN A C 1
ATOM 698 O O . GLN A 1 90 ? -16.167 -7.017 -2.999 1.00 93.44 90 GLN A O 1
#

pLDDT: mean 93.1, std 7.36, range [49.88, 98.56]

Secondary structure (DSSP, 8-state):
----SSEEEEE-----TT--TTS--S----EEEEE-GGG-EEEEEE---S-EEEEEEEETTTEEEEEEEESSS---EEEEE-SSHHHHH-

Radius of gyration: 14.33 Å; chains: 1; bounding box: 31×27×36 Å

Sequence (90 aa):
MLKSTNYTRTIWSRGVYTVPTGTNLYGNHPIYFRHRGDLGSHGVFLLNSNAMDIKINNAAADGEYLEYITLGGVLDFYSLAGPSPVRVAQ

Foldseek 3Di:
DQDQAQAKDKFDADDDDPPDPRHYYHDGWQKDKDQDDPQAIKMKGFPDDAIWMWTGHADPVPGTDIDIGGPDDDRDMDIQGARYPVSSVD

InterPro domains:
  IPR011013 Galactose mutarotase-like domain superfamily [SSF74650] (5-85)

Organism: NCBI:txid329885